Protein AF-A0A813KXV3-F1 (afdb_monomer)

Organism: Polarella glacialis (NCBI:txid89957)

Foldseek 3Di:
DVCPCVDPVRVPDQLVVLLVVLVVCVVVVVLVVSLVSNVVSCVRPVVCQLVSLVNLVSCVVVVVLVVSLVSLVSVCVVPVPPVVSVVSNVVSVVSVVVVVVVVVVVVVVVVVVVVVVVVVVVVVVVVVVVVVVVVVVVD

Mean predicted aligned error: 9.11 Å

Secondary structure (DSSP, 8-state):
-TTGGGSTTTTTSHHHHHHHHHHHHHHTT-HHHHHHHHHHHHHH-GGGGGG-HHHHHHHHHTT-HHHHHHHHHHHHTT-TT-HHHHHHHHHHHHHHHHHHHHHHHHHHHHHHHHHHHHHHHHHHHHHHHHHHHHHHHT-

pLDDT: mean 88.34, std 12.51, range [49.78, 98.81]

Sequence (139 aa):
VLDFWKQPDIVENECTRLRHEGCLLFQEHRVEEACVAFDKAAKECPRCRPFLWQHGIARYYAGDFQGAADQFAAGQAVNSDDTEEVIWEMLSRASLARATATAIAATTAIATATIASTATIAATATTATATTIAATATT

Solvent-accessible surface area (backbone atoms only — not comparable to full-atom values): 7201 Å² total; per-residue (Å²): 115,90,56,64,71,67,35,85,88,35,60,82,33,71,32,46,54,26,41,51,50,14,53,53,31,43,75,71,69,37,34,65,60,13,37,53,28,32,53,48,16,32,65,72,32,63,86,47,44,42,74,42,60,68,43,20,55,30,25,43,77,62,64,39,18,65,63,11,20,55,38,25,55,41,22,38,77,71,38,76,83,46,61,64,41,54,51,49,21,53,51,20,49,52,52,39,53,51,52,52,51,51,52,52,52,52,53,52,50,52,52,50,53,50,53,52,53,53,52,51,53,54,52,52,56,53,53,51,54,54,51,56,53,56,61,63,74,78,114

Radius of gyration: 27.41 Å; Cα contacts (8 Å, |Δi|>4): 136; chains: 1; bounding box: 82×24×65 Å

InterPro domains:
  IPR011990 Tetratricopeptide-like helical domain superfamily [G3DSA:1.25.40.10] (18-138)
  IPR011990 Tetratricopeptide-like helical domain superfamily [SSF48452] (21-111)

Nearest PDB structures (foldseek):
  4cgv-assembly4_D  TM=8.059E-01  e=1.400E-02  Homo sapiens
  7obi-assembly2_B  TM=8.470E-01  e=2.484E-02  unidentified
  8fyu-assembly2_A  TM=8.557E-01  e=3.711E-02  Homo sapiens
  3q4a-assembly1_B  TM=8.509E-01  e=4.407E-02  Mus musculus
  1a17-assembly1_A  TM=8.659E-01  e=1.159E+00  Homo sapiens

Structure (mmCIF, N/CA/C/O backbone):
data_AF-A0A813KXV3-F1
#
_entry.id   AF-A0A813KXV3-F1
#
loop_
_atom_site.group_PDB
_atom_site.id
_atom_site.type_symbol
_atom_site.label_atom_id
_atom_site.label_alt_id
_atom_site.label_comp_id
_atom_site.label_asym_id
_atom_site.label_entity_id
_atom_site.label_seq_id
_atom_site.pdbx_PDB_ins_code
_atom_site.Cartn_x
_atom_site.Cartn_y
_atom_site.Cartn_z
_atom_site.occupancy
_atom_site.B_iso_or_equiv
_atom_site.auth_seq_id
_atom_site.auth_comp_id
_atom_site.auth_asym_id
_atom_site.auth_atom_id
_atom_site.pdbx_PDB_model_num
ATOM 1 N N . VAL A 1 1 ? 20.430 0.800 -4.783 1.00 59.56 1 VAL A N 1
ATOM 2 C CA . VAL A 1 1 ? 18.979 1.129 -4.759 1.00 59.56 1 VAL A CA 1
ATOM 3 C C . VAL A 1 1 ? 18.581 1.988 -5.951 1.00 59.56 1 VAL A C 1
ATOM 5 O O . VAL A 1 1 ? 17.684 1.592 -6.682 1.00 59.56 1 VAL A O 1
ATOM 8 N N . LEU A 1 2 ? 19.310 3.078 -6.232 1.00 60.44 2 LEU A N 1
ATOM 9 C CA . LEU A 1 2 ? 19.077 3.974 -7.383 1.00 60.44 2 LEU A CA 1
ATOM 10 C C . LEU A 1 2 ? 19.170 3.325 -8.780 1.00 60.44 2 LEU A C 1
ATOM 12 O O . LEU A 1 2 ? 18.755 3.943 -9.760 1.00 60.44 2 LEU A O 1
ATOM 16 N N . ASP A 1 3 ? 19.684 2.099 -8.885 1.00 80.56 3 ASP A N 1
ATOM 17 C CA . ASP A 1 3 ? 19.977 1.477 -10.178 1.00 80.56 3 ASP A CA 1
ATOM 18 C C . ASP A 1 3 ? 18.991 0.377 -10.587 1.00 80.56 3 ASP A C 1
ATOM 20 O O . ASP A 1 3 ? 19.069 -0.092 -11.718 1.00 80.56 3 ASP A O 1
ATOM 24 N N . PHE A 1 4 ? 18.026 -0.010 -9.735 1.00 88.38 4 PHE A N 1
ATOM 25 C CA . PHE A 1 4 ? 17.031 -1.029 -10.113 1.00 88.38 4 PHE A CA 1
ATOM 26 C C . PHE A 1 4 ? 16.245 -0.616 -11.365 1.00 88.38 4 PHE A C 1
ATOM 28 O O . PHE A 1 4 ? 16.190 -1.349 -12.349 1.00 88.38 4 PHE A O 1
ATOM 35 N N . TRP A 1 5 ? 15.719 0.609 -11.360 1.00 87.62 5 TRP A N 1
ATOM 36 C CA . TRP A 1 5 ? 14.916 1.155 -12.456 1.00 87.62 5 TRP A CA 1
ATOM 37 C C . TRP A 1 5 ? 15.729 1.555 -13.693 1.00 87.62 5 TRP A C 1
ATOM 39 O O . TRP A 1 5 ? 15.139 1.961 -14.686 1.00 87.62 5 TRP A O 1
ATOM 49 N N . LYS A 1 6 ? 17.065 1.457 -13.644 1.00 87.69 6 LYS A N 1
ATOM 50 C CA . LYS A 1 6 ? 17.965 1.759 -14.770 1.00 87.69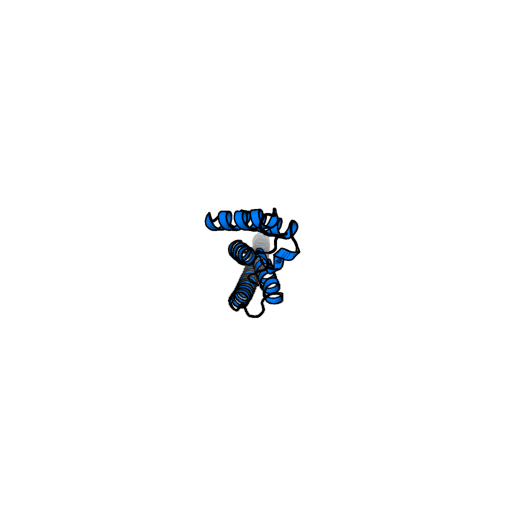 6 LYS A CA 1
ATOM 51 C C . LYS A 1 6 ? 18.422 0.507 -15.524 1.00 87.69 6 LYS A C 1
ATOM 53 O O . LYS A 1 6 ? 19.181 0.622 -16.482 1.00 87.69 6 LYS A O 1
ATOM 58 N N . GLN A 1 7 ? 18.005 -0.681 -15.086 1.00 85.88 7 GLN A N 1
ATOM 59 C CA . GLN A 1 7 ? 18.384 -1.934 -15.736 1.00 85.88 7 GLN A CA 1
ATOM 60 C C . GLN A 1 7 ? 17.745 -2.021 -17.137 1.00 85.88 7 GLN A C 1
ATOM 62 O O . GLN A 1 7 ? 16.560 -1.708 -17.269 1.00 85.88 7 GLN A O 1
ATOM 67 N N . PRO A 1 8 ? 18.479 -2.441 -18.187 1.00 84.56 8 PRO A N 1
ATOM 68 C CA . PRO A 1 8 ? 17.959 -2.468 -19.559 1.00 84.56 8 PRO A CA 1
ATOM 69 C C . PRO A 1 8 ? 16.689 -3.311 -19.745 1.00 84.56 8 PRO A C 1
ATOM 71 O O . PRO A 1 8 ? 15.853 -2.975 -20.575 1.00 84.56 8 PRO A O 1
ATOM 74 N N . ASP A 1 9 ? 16.508 -4.372 -18.952 1.00 83.19 9 ASP A N 1
ATOM 75 C CA . ASP A 1 9 ? 15.300 -5.210 -18.937 1.00 83.19 9 ASP A CA 1
ATOM 76 C C . ASP A 1 9 ? 14.099 -4.551 -18.230 1.00 83.19 9 ASP A C 1
ATOM 78 O O . ASP A 1 9 ? 12.984 -5.074 -18.290 1.00 83.19 9 ASP A O 1
ATOM 82 N N . ILE A 1 10 ? 14.309 -3.404 -17.573 1.00 84.31 10 ILE A N 1
ATOM 83 C CA . ILE A 1 10 ? 13.318 -2.687 -16.761 1.00 84.31 10 ILE A CA 1
ATOM 84 C C . ILE A 1 10 ? 12.895 -1.349 -17.383 1.00 84.31 10 ILE A C 1
ATOM 86 O O . ILE A 1 10 ? 11.705 -1.041 -17.370 1.00 84.31 10 ILE A O 1
ATOM 90 N N . VAL A 1 11 ? 13.824 -0.557 -17.931 1.00 74.25 11 VAL A N 1
ATOM 91 C CA . VAL A 1 11 ? 13.606 0.868 -18.286 1.00 74.25 11 VAL A C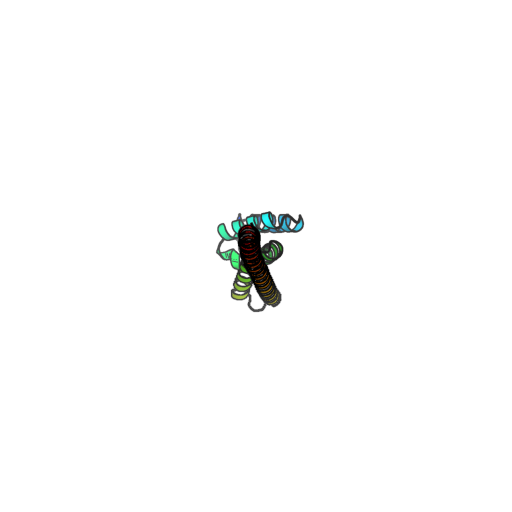A 1
ATOM 92 C C . VAL A 1 11 ? 12.427 1.107 -19.245 1.00 74.25 11 VAL A C 1
ATOM 94 O O . VAL A 1 11 ? 11.772 2.141 -19.145 1.00 74.25 11 VAL A O 1
ATOM 97 N N . GLU A 1 12 ? 12.096 0.153 -20.116 1.00 76.25 12 GLU A N 1
ATOM 98 C CA . GLU A 1 12 ? 11.040 0.306 -21.136 1.00 76.25 12 GLU A CA 1
ATOM 99 C C . GLU A 1 12 ? 9.984 -0.807 -21.090 1.00 76.25 12 GLU A C 1
ATOM 101 O O . GLU A 1 12 ? 9.211 -0.987 -22.030 1.00 76.25 12 GLU A O 1
ATOM 106 N N . ASN A 1 13 ? 9.939 -1.578 -20.000 1.00 88.75 13 ASN A N 1
ATOM 107 C CA . ASN A 1 13 ? 8.995 -2.681 -19.884 1.00 88.75 13 ASN A CA 1
ATOM 108 C C . ASN A 1 13 ? 7.638 -2.242 -19.302 1.00 88.75 13 ASN A C 1
ATOM 110 O O . ASN A 1 13 ? 7.469 -1.151 -18.746 1.00 88.75 13 ASN A O 1
ATOM 114 N N . GLU A 1 14 ? 6.662 -3.143 -19.403 1.00 93.44 14 GLU A N 1
ATOM 115 C CA . GLU A 1 14 ? 5.297 -2.923 -18.924 1.00 93.44 14 GLU A CA 1
ATOM 116 C C . GLU A 1 14 ? 5.244 -2.567 -17.428 1.00 93.44 14 GLU A C 1
ATOM 118 O O . GLU A 1 14 ? 4.467 -1.706 -17.018 1.00 93.44 14 GLU A O 1
ATOM 123 N N . CYS A 1 15 ? 6.132 -3.137 -16.608 1.00 93.56 15 CYS A N 1
ATOM 124 C CA . CYS A 1 15 ? 6.237 -2.792 -15.191 1.00 93.56 15 CYS A CA 1
ATOM 125 C C . CYS A 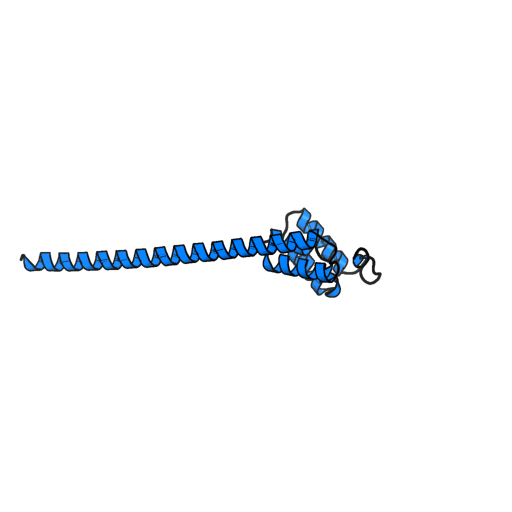1 15 ? 6.586 -1.308 -14.979 1.00 93.56 15 CYS A C 1
ATOM 127 O O . CYS A 1 15 ? 5.989 -0.655 -14.120 1.00 93.56 15 CYS A O 1
ATOM 129 N N . THR A 1 16 ? 7.529 -0.747 -15.740 1.00 94.56 16 THR A N 1
ATOM 130 C CA . THR A 1 16 ? 7.888 0.677 -15.624 1.00 94.56 16 THR A CA 1
ATOM 131 C C . THR A 1 16 ? 6.747 1.584 -16.076 1.00 94.56 16 THR A C 1
ATOM 133 O O . THR A 1 16 ? 6.465 2.584 -15.408 1.00 94.56 16 THR A O 1
ATOM 136 N N . ARG A 1 17 ? 6.039 1.211 -17.151 1.00 96.25 17 ARG A N 1
ATOM 137 C CA . ARG A 1 17 ? 4.848 1.931 -17.625 1.00 96.25 17 ARG A CA 1
ATOM 138 C C . ARG A 1 17 ? 3.742 1.944 -16.564 1.00 96.25 17 ARG A C 1
ATOM 140 O O . ARG A 1 17 ? 3.217 3.009 -16.249 1.00 96.25 17 ARG A O 1
ATOM 147 N N . LEU A 1 18 ? 3.439 0.791 -15.968 1.00 97.75 18 LEU A N 1
ATOM 148 C CA . LEU A 1 18 ? 2.429 0.639 -14.914 1.00 97.75 18 LEU A CA 1
ATOM 149 C C . LEU A 1 18 ? 2.797 1.391 -13.631 1.00 97.75 18 LEU A C 1
ATOM 151 O O . LEU A 1 18 ? 1.935 2.003 -13.005 1.00 97.75 18 LEU A O 1
ATOM 155 N N . ARG A 1 19 ? 4.080 1.406 -13.249 1.00 96.75 19 ARG A N 1
ATOM 156 C CA . ARG A 1 19 ? 4.549 2.240 -12.134 1.00 96.75 19 ARG A CA 1
ATOM 157 C C . ARG A 1 19 ? 4.292 3.721 -12.412 1.00 96.75 19 ARG A C 1
ATOM 159 O O . ARG A 1 19 ? 3.836 4.434 -11.523 1.00 96.75 19 ARG A O 1
ATOM 166 N N . HIS A 1 20 ? 4.598 4.193 -13.621 1.00 96.88 20 HIS A N 1
ATOM 167 C CA . HIS A 1 20 ? 4.359 5.586 -13.996 1.00 96.88 20 HIS A CA 1
ATOM 168 C C . HIS A 1 20 ? 2.863 5.928 -13.995 1.00 96.88 20 HIS A C 1
ATOM 170 O O . HIS A 1 20 ? 2.478 6.946 -13.426 1.00 96.88 20 HIS A O 1
ATOM 176 N N . GLU A 1 21 ? 2.027 5.045 -14.545 1.00 98.31 21 GLU A N 1
ATOM 177 C CA . GLU A 1 21 ? 0.565 5.150 -14.485 1.00 98.31 21 GLU A CA 1
ATOM 178 C C . GLU A 1 21 ? 0.070 5.261 -13.035 1.00 98.31 21 GLU A C 1
ATOM 180 O O . GLU A 1 21 ? -0.679 6.181 -12.716 1.00 98.31 21 GLU A O 1
ATOM 185 N N . GLY A 1 22 ? 0.560 4.404 -12.132 1.00 98.50 22 GLY A N 1
ATOM 186 C CA . GLY A 1 22 ? 0.235 4.479 -10.706 1.00 98.50 22 GLY A CA 1
ATOM 187 C C . GLY A 1 22 ? 0.613 5.819 -10.072 1.00 98.50 22 GLY A C 1
ATOM 188 O O . GLY A 1 22 ? -0.173 6.387 -9.316 1.00 98.50 22 GLY A O 1
ATOM 189 N N . CYS A 1 23 ? 1.778 6.379 -10.413 1.00 98.31 23 CYS A N 1
ATOM 190 C CA . CYS A 1 23 ? 2.176 7.705 -9.937 1.00 98.31 23 CYS A CA 1
ATOM 191 C C . CYS A 1 23 ? 1.248 8.821 -10.446 1.00 98.31 23 CYS A C 1
ATOM 193 O O . CYS A 1 23 ? 0.904 9.705 -9.664 1.00 98.31 23 CYS A O 1
ATOM 195 N N . LEU A 1 24 ? 0.840 8.786 -11.719 1.00 98.69 24 LEU A N 1
ATOM 196 C CA . LEU A 1 24 ? -0.082 9.775 -12.292 1.00 98.69 24 LEU A CA 1
ATOM 197 C C . LEU A 1 24 ? -1.464 9.695 -11.634 1.00 98.69 24 LEU A C 1
ATOM 199 O O . LEU A 1 24 ? -1.990 10.707 -11.181 1.00 98.69 24 LEU A O 1
ATOM 203 N N . LEU A 1 25 ? -2.011 8.485 -11.489 1.00 98.81 25 LEU A N 1
ATOM 204 C CA . LEU A 1 25 ? -3.291 8.256 -10.811 1.00 98.81 25 LEU A CA 1
ATOM 205 C C . LEU A 1 25 ? -3.267 8.767 -9.366 1.00 98.81 25 LEU A C 1
ATOM 207 O O . LEU A 1 25 ? -4.213 9.409 -8.911 1.00 98.81 25 LEU A O 1
ATOM 211 N N . PHE A 1 26 ? -2.164 8.538 -8.650 1.00 98.50 26 PHE A N 1
ATOM 212 C CA . PHE A 1 26 ? -2.008 9.032 -7.285 1.00 98.50 26 PHE A CA 1
ATOM 213 C C . PHE A 1 26 ? -1.990 10.568 -7.226 1.00 98.50 26 PHE A C 1
ATOM 215 O O . PHE A 1 26 ? -2.628 11.157 -6.355 1.00 98.50 26 PHE A O 1
ATOM 222 N N . GLN A 1 27 ? -1.309 11.225 -8.173 1.00 98.12 27 GLN A N 1
ATOM 223 C CA . GLN A 1 27 ? -1.296 12.690 -8.294 1.00 98.12 27 GLN A CA 1
ATOM 224 C C . GLN A 1 27 ? -2.681 13.271 -8.616 1.00 98.12 27 GLN A C 1
ATOM 226 O O . GLN A 1 27 ? -2.991 14.378 -8.186 1.00 98.12 27 GLN A O 1
ATOM 231 N N . GLU A 1 28 ? -3.530 12.516 -9.312 1.00 98.38 28 GLU A N 1
ATOM 232 C CA . GLU A 1 28 ? -4.930 12.861 -9.595 1.00 98.38 28 GLU A CA 1
ATOM 233 C C . GLU A 1 28 ? -5.889 12.562 -8.425 1.00 98.38 28 GLU A C 1
ATOM 235 O O . GLU A 1 28 ? -7.104 12.649 -8.590 1.00 98.38 28 GLU A O 1
ATOM 240 N N . HIS A 1 29 ? -5.375 12.202 -7.242 1.00 97.81 29 HIS A N 1
ATOM 241 C CA . HIS A 1 29 ? -6.159 11.771 -6.076 1.00 97.81 29 HIS A CA 1
ATOM 242 C C . HIS A 1 29 ? -6.983 10.486 -6.293 1.00 97.81 29 HIS A C 1
ATOM 244 O O . HIS A 1 29 ? -7.883 10.187 -5.509 1.00 97.81 29 HIS A O 1
ATOM 250 N N . ARG A 1 30 ? -6.660 9.685 -7.315 1.00 98.62 30 ARG A N 1
ATOM 251 C CA . ARG A 1 30 ? -7.308 8.399 -7.625 1.00 98.62 30 ARG A CA 1
ATOM 252 C C . ARG A 1 30 ? -6.547 7.257 -6.951 1.00 98.62 30 ARG A C 1
ATOM 254 O O . ARG A 1 30 ? -5.875 6.455 -7.600 1.00 98.62 30 ARG A O 1
ATOM 261 N N . VAL A 1 31 ? -6.594 7.230 -5.619 1.00 98.44 31 VAL A N 1
ATOM 262 C CA . VAL A 1 31 ? -5.700 6.418 -4.772 1.00 98.44 31 VAL A CA 1
ATOM 263 C C . VAL A 1 31 ? -5.892 4.911 -4.979 1.00 98.44 31 VAL A C 1
ATOM 265 O O . VAL A 1 31 ? -4.913 4.171 -5.092 1.00 98.44 31 VAL A O 1
ATOM 268 N N . GLU A 1 32 ? -7.132 4.441 -5.075 1.00 98.38 32 GLU A N 1
ATOM 269 C CA . GLU A 1 32 ? -7.444 3.023 -5.273 1.00 98.38 32 GLU A CA 1
ATOM 270 C C . GLU A 1 32 ? -6.973 2.543 -6.651 1.00 98.38 32 GLU A C 1
ATOM 272 O O . GLU A 1 32 ? -6.391 1.466 -6.782 1.00 98.38 32 GLU A O 1
ATOM 277 N N . GLU A 1 33 ? -7.160 3.368 -7.682 1.00 98.69 33 GLU A N 1
ATOM 278 C CA . GLU A 1 33 ? -6.706 3.065 -9.040 1.00 98.69 33 GLU A CA 1
ATOM 279 C C . GLU A 1 33 ? -5.177 3.060 -9.129 1.00 98.69 33 GLU A C 1
ATOM 281 O O . GLU A 1 33 ? -4.598 2.185 -9.778 1.00 98.69 33 GLU A O 1
ATOM 286 N N . ALA A 1 34 ? -4.512 3.972 -8.412 1.00 98.75 34 ALA A N 1
ATOM 287 C CA . ALA A 1 34 ? -3.062 3.963 -8.275 1.00 98.75 34 ALA A CA 1
ATOM 288 C C . ALA A 1 34 ? -2.562 2.647 -7.658 1.00 98.75 34 ALA A C 1
ATOM 290 O O . ALA A 1 34 ? -1.639 2.032 -8.194 1.00 98.75 34 ALA A O 1
ATOM 291 N N . CYS A 1 35 ? -3.203 2.170 -6.582 1.00 98.62 35 CYS A N 1
ATOM 292 C CA . CYS A 1 35 ? -2.877 0.875 -5.973 1.00 98.62 35 CYS A CA 1
ATOM 293 C C . CYS A 1 35 ? -3.014 -0.272 -6.983 1.00 98.62 35 CYS A C 1
ATOM 295 O O . CYS A 1 35 ? -2.109 -1.095 -7.105 1.00 98.62 35 CYS A O 1
ATOM 297 N N . VAL A 1 36 ? -4.091 -0.287 -7.777 1.00 98.69 36 VAL A N 1
ATOM 298 C CA . VAL A 1 36 ? -4.299 -1.302 -8.823 1.00 98.69 36 VAL A CA 1
ATOM 299 C C . VAL A 1 36 ? -3.189 -1.271 -9.879 1.00 98.69 36 VAL A C 1
ATOM 301 O O . VAL A 1 36 ? -2.723 -2.332 -10.304 1.00 98.69 36 VAL A O 1
ATOM 304 N N . ALA A 1 37 ? -2.748 -0.090 -10.317 1.00 98.62 37 ALA A N 1
ATOM 305 C CA . ALA A 1 37 ? -1.655 0.035 -11.282 1.00 98.62 37 ALA A CA 1
ATOM 306 C C . ALA A 1 37 ? -0.323 -0.485 -10.710 1.00 98.62 37 ALA A C 1
ATOM 308 O O . ALA A 1 37 ? 0.383 -1.244 -11.379 1.00 98.62 37 ALA A O 1
ATOM 309 N N . PHE A 1 38 ? -0.011 -0.167 -9.451 1.00 98.56 38 PHE A N 1
ATOM 310 C CA . PHE A 1 38 ? 1.183 -0.688 -8.780 1.00 98.56 38 PHE A CA 1
ATOM 311 C C . PHE A 1 38 ? 1.130 -2.202 -8.550 1.00 98.56 38 PHE A C 1
ATOM 313 O O . PHE A 1 38 ? 2.130 -2.887 -8.761 1.00 98.56 38 PHE A O 1
ATOM 320 N N . ASP A 1 39 ? -0.030 -2.749 -8.189 1.00 98.44 39 ASP A N 1
ATOM 321 C CA . ASP A 1 39 ? -0.218 -4.195 -8.062 1.00 98.44 39 ASP A CA 1
ATOM 322 C C . ASP A 1 39 ? -0.001 -4.914 -9.395 1.00 98.44 39 ASP A C 1
ATOM 324 O O . ASP A 1 39 ? 0.591 -5.994 -9.428 1.00 98.44 39 ASP A O 1
ATOM 328 N N . LYS A 1 40 ? -0.451 -4.323 -10.509 1.00 98.31 40 LYS A N 1
ATOM 329 C CA . LYS A 1 40 ? -0.138 -4.838 -11.848 1.00 98.31 40 LYS A CA 1
ATOM 330 C C . LYS A 1 40 ? 1.367 -4.772 -12.111 1.00 98.31 40 LYS A C 1
ATOM 332 O O . LYS A 1 40 ? 1.931 -5.779 -12.519 1.00 98.31 40 LYS A O 1
ATOM 337 N N . ALA A 1 41 ? 2.039 -3.659 -11.800 1.00 97.44 41 ALA A N 1
ATOM 338 C CA . ALA A 1 41 ? 3.492 -3.545 -11.968 1.00 97.44 41 ALA A CA 1
ATOM 339 C C . ALA A 1 41 ? 4.251 -4.643 -11.196 1.00 97.44 41 ALA A C 1
ATOM 341 O O . ALA A 1 41 ? 5.142 -5.292 -11.744 1.00 97.44 41 ALA A O 1
ATOM 342 N N . ALA A 1 42 ? 3.849 -4.907 -9.948 1.00 96.38 42 ALA A N 1
ATOM 343 C CA . ALA A 1 42 ? 4.425 -5.959 -9.113 1.00 96.38 42 ALA A CA 1
ATOM 344 C C . ALA A 1 42 ? 4.120 -7.381 -9.619 1.00 96.38 42 ALA A C 1
ATOM 346 O O . ALA A 1 42 ? 4.889 -8.301 -9.346 1.00 96.38 42 ALA A O 1
ATOM 347 N N . LYS A 1 43 ? 3.016 -7.586 -10.348 1.00 96.75 43 LYS A N 1
ATOM 348 C CA . LYS A 1 43 ? 2.709 -8.865 -11.011 1.00 96.75 43 LYS A CA 1
ATOM 349 C C . LYS A 1 43 ? 3.552 -9.067 -12.266 1.00 96.75 43 LYS A C 1
ATOM 351 O O . LYS A 1 43 ? 4.091 -10.153 -12.444 1.00 96.75 43 LYS A O 1
ATOM 356 N N . GLU A 1 44 ? 3.691 -8.028 -13.088 1.00 95.62 44 GLU A N 1
ATOM 357 C CA . GLU A 1 44 ? 4.501 -8.064 -14.313 1.00 95.62 44 GLU A CA 1
ATOM 358 C C . GLU A 1 44 ? 5.991 -8.260 -14.007 1.00 95.62 44 GLU A C 1
ATOM 360 O O . GLU A 1 44 ? 6.686 -9.015 -14.684 1.00 95.62 44 GLU A O 1
ATOM 365 N N . CYS A 1 45 ? 6.496 -7.618 -12.950 1.00 94.44 45 CYS A N 1
ATOM 366 C CA . CYS A 1 45 ? 7.867 -7.798 -12.492 1.00 94.44 45 CYS A CA 1
ATOM 367 C C . CYS A 1 45 ? 7.910 -8.009 -10.972 1.00 94.44 45 CYS A C 1
ATOM 369 O O . CYS A 1 45 ? 8.131 -7.060 -10.225 1.00 94.44 45 CYS A O 1
ATOM 371 N N . PRO A 1 46 ? 7.806 -9.251 -10.468 1.00 94.62 46 PRO A N 1
ATOM 372 C CA . PRO A 1 46 ? 7.852 -9.515 -9.024 1.00 94.62 46 PRO A CA 1
ATOM 373 C C . PRO A 1 46 ? 9.118 -8.994 -8.329 1.00 94.62 46 PRO A C 1
ATOM 375 O O . PRO A 1 46 ? 9.080 -8.601 -7.164 1.00 94.62 46 PRO A O 1
ATOM 378 N N . ARG A 1 47 ? 10.238 -8.924 -9.065 1.00 93.06 47 ARG A N 1
ATOM 379 C CA . ARG A 1 47 ? 11.519 -8.363 -8.603 1.00 93.06 47 ARG A CA 1
ATOM 380 C C . ARG A 1 47 ? 11.440 -6.865 -8.286 1.00 93.06 47 ARG A C 1
ATOM 382 O O . ARG A 1 47 ? 12.272 -6.383 -7.527 1.00 93.06 47 ARG A O 1
ATOM 389 N N . CYS A 1 48 ? 10.476 -6.136 -8.853 1.00 94.00 48 CYS A N 1
ATOM 390 C CA . CYS A 1 48 ? 10.316 -4.702 -8.625 1.00 94.00 48 CYS A CA 1
ATOM 391 C C . CYS A 1 48 ? 9.635 -4.380 -7.297 1.00 94.00 48 CYS A C 1
ATOM 393 O O . CYS A 1 48 ? 9.754 -3.253 -6.827 1.00 94.00 48 CYS A O 1
ATOM 395 N N . ARG A 1 49 ? 8.951 -5.354 -6.677 1.00 94.94 49 ARG A N 1
ATOM 396 C CA . ARG A 1 49 ? 8.119 -5.121 -5.495 1.00 94.94 49 ARG A CA 1
ATOM 397 C C . ARG A 1 49 ? 8.864 -4.391 -4.371 1.00 94.94 49 ARG A C 1
ATOM 399 O O . ARG A 1 49 ? 8.319 -3.389 -3.927 1.00 94.94 49 ARG A O 1
ATOM 406 N N . PRO A 1 50 ? 10.086 -4.775 -3.952 1.00 95.75 50 PRO A N 1
ATOM 407 C CA . PRO A 1 50 ? 10.831 -4.027 -2.931 1.00 95.75 50 PRO A CA 1
ATOM 408 C C . PRO A 1 50 ? 11.134 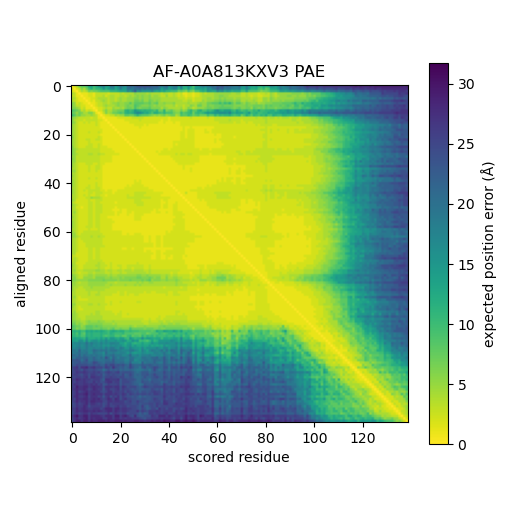-2.568 -3.307 1.00 95.75 50 PRO A C 1
ATOM 410 O O . PRO A 1 50 ? 11.359 -1.746 -2.437 1.00 95.75 50 PRO A O 1
ATOM 413 N N . PHE A 1 51 ? 11.126 -2.224 -4.595 1.00 95.31 51 PHE A N 1
ATOM 414 C CA . PHE A 1 51 ? 11.491 -0.901 -5.109 1.00 95.31 51 PHE A CA 1
ATOM 415 C C . PHE A 1 51 ? 10.279 0.003 -5.398 1.00 95.31 51 PHE A C 1
ATOM 417 O O . PHE A 1 51 ? 10.449 1.096 -5.945 1.00 95.31 51 PHE A O 1
ATOM 424 N N . LEU A 1 52 ? 9.061 -0.448 -5.073 1.00 96.06 52 LEU A N 1
ATOM 425 C CA . LEU A 1 52 ? 7.804 0.280 -5.272 1.00 96.06 52 LEU A CA 1
ATOM 426 C C . LEU A 1 52 ? 7.376 1.036 -4.001 1.00 96.06 52 LEU A C 1
ATOM 428 O O . LEU A 1 52 ? 6.265 0.862 -3.511 1.00 96.06 52 LEU A O 1
ATOM 432 N N . TRP A 1 53 ? 8.219 1.913 -3.460 1.00 96.38 53 TRP A N 1
ATOM 433 C CA . TRP A 1 53 ? 7.860 2.701 -2.269 1.00 96.38 53 TRP A CA 1
ATOM 434 C C . TRP A 1 53 ? 6.609 3.580 -2.483 1.00 96.38 53 TRP A C 1
ATOM 436 O O . TRP A 1 53 ? 5.816 3.762 -1.559 1.00 96.38 53 TRP A O 1
ATOM 446 N N . GLN A 1 54 ? 6.345 4.044 -3.716 1.00 97.69 54 GLN A N 1
ATOM 447 C CA . GLN A 1 54 ? 5.127 4.811 -4.035 1.00 97.69 54 GLN A CA 1
ATOM 448 C C . GLN A 1 54 ? 3.848 3.994 -3.809 1.00 97.69 54 GLN A C 1
ATOM 450 O O . GLN A 1 54 ? 2.812 4.543 -3.439 1.00 97.69 54 GLN A O 1
ATOM 455 N N . HIS A 1 55 ? 3.927 2.676 -3.993 1.00 98.38 55 HIS A N 1
ATOM 456 C CA . HIS A 1 55 ? 2.827 1.763 -3.718 1.00 98.38 55 HIS A CA 1
ATOM 457 C C . HIS A 1 55 ? 2.507 1.698 -2.226 1.00 98.38 55 HIS A C 1
ATOM 459 O O . HIS A 1 55 ? 1.337 1.675 -1.856 1.00 98.38 55 HIS A O 1
ATOM 465 N N . GLY A 1 56 ? 3.535 1.715 -1.372 1.00 98.31 56 GLY A N 1
ATOM 466 C CA . GLY A 1 56 ? 3.366 1.732 0.081 1.00 98.31 56 GLY A CA 1
ATOM 467 C C . GLY A 1 56 ? 2.633 2.992 0.534 1.00 98.31 56 GLY A C 1
ATOM 468 O O . GLY A 1 56 ? 1.681 2.910 1.309 1.00 98.31 56 GLY A O 1
ATOM 469 N N . ILE A 1 57 ? 3.000 4.146 -0.033 1.00 98.44 57 ILE A N 1
ATOM 470 C CA . ILE A 1 57 ? 2.310 5.418 0.218 1.00 98.44 57 ILE A CA 1
ATOM 471 C C . ILE A 1 57 ? 0.857 5.351 -0.264 1.00 98.44 57 ILE A C 1
ATOM 473 O O . ILE A 1 57 ? -0.053 5.703 0.485 1.00 98.44 57 ILE A O 1
ATOM 477 N N . ALA A 1 58 ? 0.615 4.866 -1.486 1.00 98.69 58 ALA A N 1
ATOM 478 C CA . ALA A 1 58 ? -0.738 4.742 -2.023 1.00 98.69 58 ALA A CA 1
ATOM 479 C C . ALA A 1 58 ? -1.628 3.851 -1.139 1.00 98.69 58 ALA A C 1
ATOM 481 O O . ALA A 1 58 ? -2.728 4.261 -0.769 1.00 98.69 58 ALA A O 1
ATOM 482 N N . ARG A 1 59 ? -1.123 2.688 -0.707 1.00 98.69 59 ARG A N 1
ATOM 483 C CA . ARG A 1 59 ? -1.824 1.783 0.219 1.00 98.69 59 ARG A CA 1
ATOM 484 C C . ARG A 1 59 ? -2.129 2.436 1.560 1.00 98.69 59 ARG A C 1
ATOM 486 O O . ARG A 1 59 ? -3.230 2.268 2.077 1.00 98.69 59 ARG A O 1
ATOM 493 N N . TYR A 1 60 ? -1.190 3.214 2.100 1.00 98.69 60 TYR A N 1
ATOM 494 C CA . TYR A 1 60 ? -1.404 3.947 3.346 1.00 98.69 60 TYR A CA 1
ATOM 495 C C . TYR A 1 60 ? -2.593 4.910 3.227 1.00 98.69 60 TYR A C 1
ATOM 497 O O . TYR A 1 60 ? -3.469 4.920 4.092 1.00 98.69 60 TYR A O 1
ATOM 505 N N . TYR A 1 61 ? -2.664 5.681 2.138 1.00 98.44 61 TYR A N 1
ATOM 506 C CA . TYR A 1 61 ? -3.782 6.597 1.895 1.00 98.44 61 TYR A CA 1
ATOM 507 C C . TYR A 1 61 ? -5.095 5.883 1.547 1.00 98.44 61 TYR A C 1
ATOM 509 O O . TYR A 1 61 ? -6.156 6.409 1.872 1.00 98.44 61 TYR A O 1
ATOM 517 N N . ALA A 1 62 ? -5.040 4.677 0.975 1.00 98.12 62 ALA A N 1
ATOM 518 C CA . ALA A 1 62 ? -6.209 3.814 0.778 1.00 98.12 62 ALA A CA 1
ATOM 519 C C . ALA A 1 62 ? -6.714 3.161 2.085 1.00 98.12 62 ALA A C 1
ATOM 521 O O . ALA A 1 62 ? -7.735 2.476 2.083 1.00 98.12 62 ALA A O 1
ATOM 522 N N . GLY A 1 63 ? -5.996 3.325 3.203 1.00 97.69 63 GLY A N 1
ATOM 523 C CA . GLY A 1 63 ? -6.312 2.679 4.479 1.00 97.69 63 GLY A CA 1
ATOM 524 C C . GLY A 1 63 ? -5.864 1.215 4.584 1.00 97.69 63 GLY A C 1
ATOM 525 O O . GLY A 1 63 ? -6.111 0.582 5.612 1.00 97.69 63 GLY A O 1
ATOM 526 N N . ASP A 1 64 ? -5.163 0.677 3.579 1.00 98.31 64 ASP A N 1
ATOM 527 C CA . ASP A 1 64 ? -4.492 -0.630 3.643 1.00 98.31 64 ASP A CA 1
ATOM 528 C C . ASP A 1 64 ? -3.180 -0.508 4.434 1.00 98.31 64 ASP A C 1
ATOM 530 O O . ASP A 1 64 ? -2.070 -0.601 3.907 1.00 98.31 64 ASP A O 1
ATOM 534 N N . PHE A 1 65 ? -3.307 -0.255 5.737 1.00 98.62 65 PHE A N 1
ATOM 535 C CA . PHE A 1 65 ? -2.160 -0.032 6.618 1.00 98.62 65 PHE A CA 1
ATOM 536 C C . PHE A 1 65 ? -1.269 -1.269 6.767 1.00 98.62 65 PHE A C 1
ATOM 538 O O . PHE A 1 65 ? -0.059 -1.135 6.938 1.00 98.62 65 PHE A O 1
ATOM 545 N N . GLN A 1 66 ? -1.847 -2.470 6.693 1.00 98.56 66 GLN A N 1
ATOM 546 C CA . GLN A 1 66 ? -1.076 -3.710 6.744 1.00 98.56 66 GLN A CA 1
ATOM 547 C C . GLN A 1 66 ? -0.242 -3.869 5.470 1.00 98.56 66 GLN A C 1
ATOM 549 O O . GLN A 1 66 ? 0.972 -4.038 5.558 1.00 98.56 66 GLN A O 1
ATOM 554 N N . GLY A 1 67 ? -0.860 -3.739 4.291 1.00 98.31 67 GLY A N 1
ATOM 555 C CA . GLY A 1 67 ? -0.136 -3.841 3.028 1.00 98.31 67 GLY A CA 1
ATOM 556 C C . GLY A 1 67 ? 0.893 -2.728 2.834 1.00 98.31 67 GLY A C 1
ATOM 557 O O . GLY A 1 67 ? 1.956 -2.984 2.271 1.00 98.31 67 GLY A O 1
ATOM 558 N N . ALA A 1 68 ? 0.629 -1.518 3.339 1.00 98.69 68 ALA A N 1
ATOM 559 C CA . ALA A 1 68 ? 1.617 -0.444 3.384 1.00 98.69 68 ALA A CA 1
ATOM 560 C C . ALA A 1 68 ? 2.835 -0.831 4.240 1.00 98.69 68 ALA A C 1
ATOM 562 O O . ALA A 1 68 ? 3.962 -0.766 3.754 1.00 98.69 68 ALA A O 1
ATOM 563 N N . ALA A 1 69 ? 2.624 -1.304 5.477 1.00 98.50 69 ALA A N 1
ATOM 564 C CA . ALA A 1 69 ? 3.713 -1.745 6.352 1.00 98.50 69 ALA A CA 1
ATOM 565 C C . ALA A 1 69 ? 4.552 -2.863 5.710 1.00 98.50 69 ALA A C 1
ATOM 567 O O . ALA A 1 69 ? 5.779 -2.793 5.714 1.00 98.50 69 ALA A O 1
ATOM 568 N N . ASP A 1 70 ? 3.900 -3.854 5.098 1.00 98.25 70 ASP A N 1
ATOM 569 C CA . ASP A 1 70 ? 4.585 -4.963 4.426 1.00 98.25 70 ASP A CA 1
ATOM 570 C C . ASP A 1 70 ? 5.395 -4.495 3.205 1.00 98.25 70 ASP A C 1
ATOM 572 O O . ASP A 1 70 ? 6.466 -5.032 2.916 1.00 98.25 70 ASP A O 1
ATOM 576 N N . GLN A 1 71 ? 4.909 -3.480 2.485 1.00 98.19 71 GLN A N 1
ATOM 577 C CA . GLN A 1 71 ? 5.602 -2.884 1.343 1.00 98.19 71 GLN A CA 1
ATOM 578 C C . GLN A 1 71 ? 6.888 -2.155 1.766 1.00 98.19 71 GLN A C 1
ATOM 580 O O . GLN A 1 71 ? 7.913 -2.328 1.107 1.00 98.19 71 GLN A O 1
ATOM 585 N N . PHE A 1 72 ? 6.859 -1.393 2.863 1.00 98.19 72 PHE A N 1
ATOM 586 C CA . PHE A 1 72 ? 8.044 -0.703 3.392 1.00 98.19 72 PHE A CA 1
ATOM 587 C C . PHE A 1 72 ? 9.023 -1.650 4.097 1.00 98.19 72 PHE A C 1
ATOM 589 O O . PHE A 1 72 ? 10.233 -1.470 3.999 1.00 98.19 72 PHE A O 1
ATOM 596 N N . ALA A 1 73 ? 8.537 -2.709 4.749 1.00 97.06 73 ALA A N 1
ATOM 597 C CA . ALA A 1 73 ? 9.407 -3.762 5.276 1.00 97.06 73 ALA A CA 1
ATOM 598 C C . ALA A 1 73 ? 10.163 -4.489 4.145 1.00 97.06 73 ALA A C 1
ATOM 600 O O . ALA A 1 73 ? 11.332 -4.850 4.291 1.00 97.06 73 ALA A O 1
ATOM 601 N N . ALA A 1 74 ? 9.513 -4.686 2.991 1.00 96.25 74 ALA A N 1
ATOM 602 C CA . ALA A 1 74 ? 10.152 -5.282 1.822 1.00 96.25 74 ALA A CA 1
ATOM 603 C C . ALA A 1 74 ? 11.233 -4.377 1.208 1.00 96.25 74 ALA A C 1
ATOM 605 O O . ALA A 1 74 ? 12.263 -4.893 0.775 1.00 96.25 74 ALA A O 1
ATOM 606 N N . GLY A 1 75 ? 11.021 -3.059 1.164 1.00 95.00 75 GLY A N 1
ATOM 607 C CA . GLY A 1 75 ? 12.015 -2.123 0.633 1.00 95.00 75 GLY A CA 1
ATOM 608 C C . GLY A 1 75 ? 13.241 -1.971 1.544 1.00 95.00 75 GLY A C 1
ATOM 609 O O . GLY A 1 75 ? 14.373 -2.032 1.059 1.00 95.00 75 GLY A O 1
ATOM 610 N N . GLN A 1 76 ? 13.059 -1.997 2.867 1.00 95.06 76 GLN A N 1
ATOM 611 C CA . GLN A 1 76 ? 14.170 -2.040 3.829 1.00 95.06 76 GLN A CA 1
ATOM 612 C C . GLN A 1 76 ? 15.087 -3.257 3.640 1.00 95.06 76 GLN A C 1
ATOM 614 O O . GLN A 1 76 ? 16.293 -3.166 3.863 1.00 95.06 76 GLN A O 1
ATOM 619 N N . ALA A 1 77 ? 14.553 -4.394 3.178 1.00 92.81 77 ALA A N 1
ATOM 620 C CA . ALA A 1 77 ? 15.361 -5.580 2.888 1.00 92.81 77 ALA A CA 1
ATOM 621 C C . ALA A 1 77 ? 16.339 -5.377 1.712 1.00 92.81 77 ALA A C 1
ATOM 623 O O . ALA A 1 77 ? 17.320 -6.114 1.600 1.00 92.81 77 ALA A O 1
ATOM 624 N N . VAL A 1 78 ? 16.089 -4.394 0.836 1.00 93.38 78 VAL A N 1
ATOM 625 C CA . VAL A 1 78 ? 16.983 -4.017 -0.275 1.00 93.38 78 VAL A CA 1
ATOM 626 C C . VAL A 1 78 ? 17.689 -2.673 -0.056 1.00 93.38 78 VAL A C 1
ATOM 628 O O . VAL A 1 78 ? 18.659 -2.384 -0.762 1.00 93.38 78 VAL A O 1
ATOM 631 N N . ASN A 1 79 ? 17.225 -1.866 0.903 1.00 90.19 79 ASN A N 1
ATOM 632 C CA . ASN A 1 79 ? 17.818 -0.597 1.317 1.00 90.19 79 ASN A CA 1
ATOM 633 C C . ASN A 1 79 ? 17.628 -0.329 2.820 1.00 90.19 79 ASN A C 1
ATOM 635 O O . ASN A 1 79 ? 16.736 0.417 3.215 1.00 90.19 79 ASN A O 1
ATOM 639 N N . SER A 1 80 ? 18.486 -0.885 3.673 1.00 88.88 80 SER A N 1
ATOM 640 C CA . SER A 1 80 ? 18.383 -0.664 5.124 1.00 88.88 80 SER A CA 1
ATOM 641 C C . SER A 1 80 ? 18.713 0.766 5.566 1.00 88.88 80 SER A C 1
ATOM 643 O O . SER A 1 80 ? 18.401 1.137 6.694 1.00 88.88 80 SER A O 1
ATOM 645 N N . ASP A 1 81 ? 19.355 1.555 4.702 1.00 92.25 81 ASP A N 1
ATOM 646 C CA . ASP A 1 81 ? 19.788 2.921 5.015 1.00 92.25 81 ASP A CA 1
ATOM 647 C C . ASP A 1 81 ? 18.678 3.959 4.762 1.00 92.25 81 ASP A C 1
ATOM 649 O O . ASP A 1 81 ? 18.839 5.135 5.099 1.00 92.25 81 ASP A O 1
ATOM 653 N N . ASP A 1 82 ? 17.546 3.543 4.180 1.00 91.06 82 ASP A N 1
ATOM 654 C CA . ASP A 1 82 ? 16.393 4.409 3.937 1.00 91.06 82 ASP A CA 1
ATOM 655 C C . ASP A 1 82 ? 15.566 4.609 5.206 1.00 91.06 82 ASP A C 1
ATOM 657 O O . ASP A 1 82 ? 14.661 3.839 5.541 1.00 91.06 82 ASP A O 1
ATOM 661 N N . THR A 1 83 ? 15.878 5.672 5.938 1.00 94.31 83 THR A N 1
ATOM 662 C CA . THR A 1 83 ? 15.136 6.010 7.152 1.00 94.31 83 THR A CA 1
ATOM 663 C C . THR A 1 83 ? 13.689 6.400 6.862 1.00 94.31 83 THR A C 1
ATOM 665 O O . THR A 1 83 ? 12.845 6.232 7.745 1.00 94.31 83 THR A O 1
ATOM 668 N N . GLU A 1 84 ? 13.363 6.877 5.655 1.00 95.19 84 GLU A N 1
ATOM 669 C CA . GLU A 1 84 ? 11.986 7.224 5.303 1.00 95.19 84 GLU A CA 1
ATOM 670 C C . GLU A 1 84 ? 11.116 5.971 5.232 1.00 95.19 84 GLU A C 1
ATOM 672 O O . GLU A 1 84 ? 10.010 5.971 5.773 1.00 95.19 84 GLU A O 1
ATOM 677 N N . GLU A 1 85 ? 11.618 4.875 4.657 1.00 94.56 85 GLU A N 1
ATOM 678 C CA . GLU A 1 85 ? 10.872 3.613 4.627 1.00 94.56 85 GLU A CA 1
ATOM 679 C C . GLU A 1 85 ? 10.615 3.053 6.032 1.00 94.56 85 GLU A C 1
ATOM 681 O O . GLU A 1 85 ? 9.504 2.602 6.320 1.00 94.56 85 GLU A O 1
ATOM 686 N N . VAL A 1 86 ? 11.592 3.160 6.939 1.00 96.44 86 VAL A N 1
ATOM 687 C CA . VAL A 1 86 ? 11.420 2.783 8.352 1.00 96.44 86 VAL A CA 1
ATOM 688 C C . VAL A 1 86 ? 10.307 3.614 9.003 1.00 96.44 86 VAL A C 1
ATOM 690 O O . VAL A 1 86 ? 9.429 3.077 9.683 1.00 96.44 86 VAL A O 1
ATOM 693 N N . ILE A 1 87 ? 10.311 4.933 8.783 1.00 97.94 87 ILE A N 1
ATOM 694 C CA . ILE A 1 87 ? 9.294 5.847 9.322 1.00 97.94 87 ILE A CA 1
ATOM 695 C C . ILE A 1 87 ? 7.909 5.497 8.771 1.00 97.94 87 ILE A C 1
ATOM 697 O O . ILE A 1 87 ? 6.937 5.446 9.530 1.00 97.94 87 ILE A O 1
ATOM 701 N N . TRP A 1 88 ? 7.803 5.222 7.473 1.00 98.31 88 TRP A N 1
ATOM 702 C CA . TRP A 1 88 ? 6.545 4.842 6.842 1.00 98.31 88 TRP A CA 1
ATOM 703 C C . TRP A 1 88 ? 6.017 3.486 7.325 1.00 98.31 88 TRP A C 1
ATOM 705 O O . TRP A 1 88 ? 4.806 3.349 7.536 1.00 98.31 88 TRP A O 1
ATOM 715 N N . GLU A 1 89 ? 6.886 2.499 7.563 1.00 98.31 89 GLU A N 1
ATOM 716 C CA . GLU A 1 89 ? 6.489 1.236 8.189 1.00 98.31 89 GLU A CA 1
ATOM 717 C C . GLU A 1 89 ? 5.931 1.481 9.598 1.00 98.31 89 GLU A C 1
ATOM 719 O O . GLU A 1 89 ? 4.827 1.026 9.918 1.00 98.31 89 GLU A O 1
ATOM 724 N N . MET A 1 90 ? 6.655 2.235 10.434 1.00 98.19 90 MET A N 1
ATOM 725 C CA . MET A 1 90 ? 6.220 2.564 11.796 1.00 98.19 90 MET A CA 1
ATOM 726 C C . MET A 1 90 ? 4.870 3.286 11.798 1.00 98.19 90 MET A C 1
ATOM 728 O O . MET A 1 90 ? 3.969 2.916 12.557 1.00 98.19 90 MET A O 1
ATOM 732 N N . LEU A 1 91 ? 4.701 4.279 10.922 1.00 98.44 91 LEU A N 1
ATOM 733 C CA . LEU A 1 91 ? 3.455 5.026 10.770 1.00 98.44 91 LEU A CA 1
ATOM 734 C C . LEU A 1 91 ? 2.296 4.109 10.355 1.00 98.44 91 LEU A C 1
ATOM 736 O O . LEU A 1 91 ? 1.206 4.186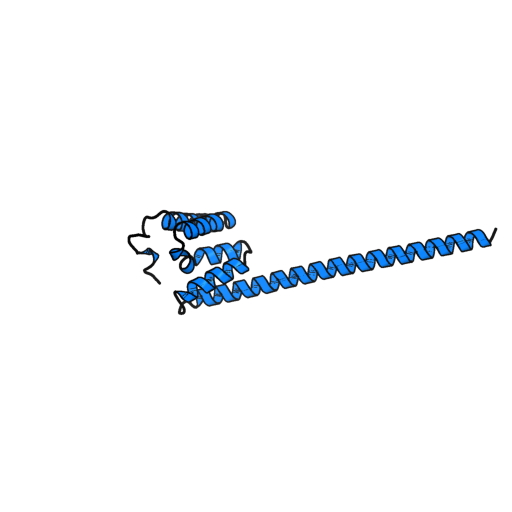 10.926 1.00 98.44 91 LEU A O 1
ATOM 740 N N . SER A 1 92 ? 2.534 3.211 9.400 1.00 98.62 92 SER A N 1
ATOM 741 C CA . SER A 1 92 ? 1.539 2.248 8.924 1.00 98.62 92 SER A CA 1
ATOM 742 C C . SER A 1 92 ? 1.109 1.294 10.042 1.00 98.62 92 SER A C 1
ATOM 744 O O . SER A 1 92 ? -0.086 1.135 10.299 1.00 98.62 92 SER A O 1
ATOM 746 N N . ARG A 1 93 ? 2.062 0.738 10.799 1.00 98.56 93 ARG A N 1
ATOM 747 C CA . ARG A 1 93 ? 1.775 -0.138 11.949 1.00 98.56 93 ARG A CA 1
ATOM 748 C C . ARG A 1 93 ? 1.009 0.582 13.058 1.00 98.56 93 ARG A C 1
ATOM 750 O O . ARG A 1 93 ? 0.065 0.018 13.612 1.00 98.56 93 ARG A O 1
ATOM 757 N N . ALA A 1 94 ? 1.366 1.829 13.363 1.00 98.31 94 ALA A N 1
ATOM 758 C CA . ALA A 1 94 ? 0.651 2.637 14.349 1.00 98.31 94 ALA A CA 1
ATOM 759 C C . ALA A 1 94 ? -0.795 2.928 13.907 1.00 98.31 94 ALA A C 1
ATOM 761 O O . ALA A 1 94 ? -1.731 2.797 14.700 1.00 98.31 94 ALA A O 1
ATOM 762 N N . SER A 1 95 ? -0.999 3.268 12.631 1.00 98.12 95 SER A N 1
ATOM 763 C CA . SER A 1 95 ? -2.333 3.477 12.060 1.00 98.12 95 SER A CA 1
ATOM 764 C C . SER A 1 95 ? -3.175 2.201 12.068 1.00 98.12 95 SER A C 1
ATOM 766 O O . SER A 1 95 ? -4.347 2.264 12.446 1.00 98.12 95 SER A O 1
ATOM 768 N N . LEU A 1 96 ? -2.581 1.043 11.762 1.00 97.69 96 LEU A N 1
ATOM 769 C CA . LEU A 1 96 ? -3.243 -0.255 11.883 1.00 97.69 96 LEU A CA 1
ATOM 770 C C . LEU A 1 96 ? -3.673 -0.537 13.328 1.00 97.69 96 LEU A C 1
ATOM 772 O O . LEU A 1 96 ? -4.832 -0.869 13.563 1.00 97.69 96 LEU A O 1
ATOM 776 N N . ALA A 1 97 ? -2.776 -0.358 14.302 1.00 96.69 97 ALA A N 1
ATOM 777 C CA . ALA A 1 97 ? -3.081 -0.562 15.719 1.00 96.69 97 ALA A CA 1
ATOM 778 C C . ALA A 1 97 ? -4.214 0.358 16.210 1.00 96.69 97 ALA A C 1
ATOM 780 O O . ALA A 1 97 ? -5.098 -0.058 16.960 1.00 96.69 97 ALA A O 1
ATOM 781 N N . ARG A 1 98 ? -4.236 1.612 15.749 1.00 95.75 98 ARG A N 1
ATOM 782 C CA . ARG A 1 98 ? -5.322 2.554 16.046 1.00 95.75 98 ARG A CA 1
ATOM 783 C C . ARG A 1 98 ? -6.652 2.114 15.428 1.00 95.75 98 ARG A C 1
ATOM 785 O O . ARG A 1 98 ? -7.688 2.184 16.093 1.00 95.75 98 ARG A O 1
ATOM 792 N N . ALA A 1 99 ? -6.637 1.671 14.171 1.00 93.19 99 ALA A N 1
ATOM 793 C CA . ALA A 1 99 ? -7.832 1.206 13.472 1.00 93.19 99 ALA A CA 1
ATOM 794 C C . ALA A 1 99 ? -8.425 -0.046 14.142 1.00 93.19 99 ALA A C 1
ATOM 796 O O . ALA A 1 99 ? -9.630 -0.098 14.394 1.00 93.19 99 ALA A O 1
ATOM 797 N N . THR A 1 100 ? -7.584 -1.015 14.517 1.00 92.75 100 THR A N 1
ATOM 798 C CA . THR A 1 100 ? -8.024 -2.234 15.211 1.00 92.75 100 THR A CA 1
ATOM 799 C C . THR A 1 100 ? -8.567 -1.936 16.607 1.00 92.75 100 THR A C 1
ATOM 801 O O . THR A 1 100 ? -9.636 -2.436 16.958 1.00 92.75 100 THR A O 1
ATOM 804 N N . ALA A 1 101 ? -7.916 -1.061 17.381 1.00 90.31 101 ALA A N 1
ATOM 805 C CA . ALA A 1 101 ? -8.420 -0.630 18.686 1.00 90.31 101 ALA A CA 1
ATOM 806 C C 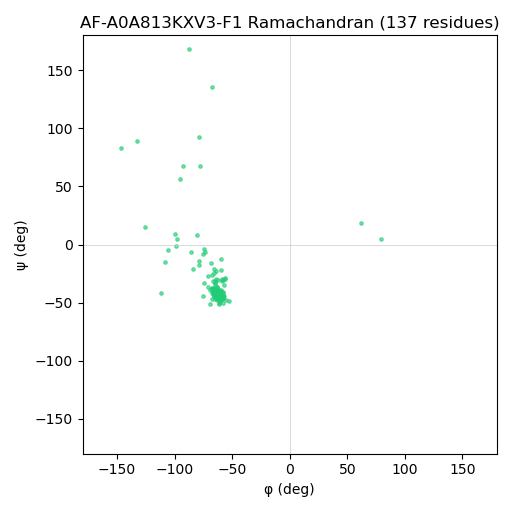. ALA A 1 101 ? -9.798 0.051 18.581 1.00 90.31 101 ALA A C 1
ATOM 808 O O . ALA A 1 101 ? -10.690 -0.219 19.386 1.00 90.31 101 ALA A O 1
ATOM 809 N N . THR A 1 102 ? -10.001 0.881 17.553 1.00 87.56 102 THR A N 1
ATOM 810 C CA . THR A 1 102 ? -11.288 1.549 17.295 1.00 87.56 102 THR A CA 1
ATOM 811 C C . THR A 1 102 ? -12.384 0.535 16.957 1.00 87.56 102 THR A C 1
ATOM 813 O O . THR A 1 102 ? -13.491 0.625 17.490 1.00 87.56 102 THR A O 1
ATOM 8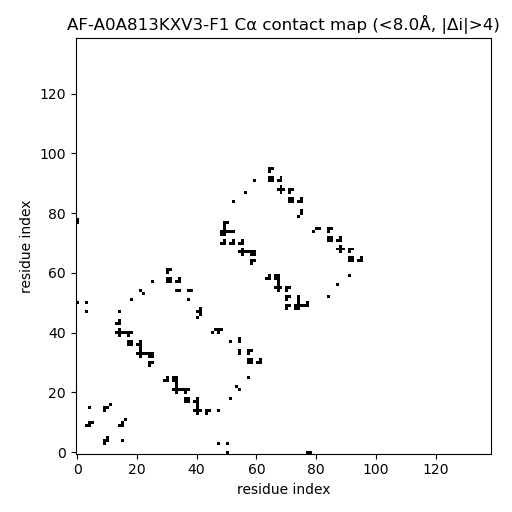16 N N . ALA A 1 103 ? -12.079 -0.472 16.134 1.00 83.69 103 ALA A N 1
ATOM 817 C CA . ALA A 1 103 ? -13.022 -1.537 15.793 1.00 83.69 103 ALA A CA 1
ATOM 818 C C . ALA A 1 103 ? -13.419 -2.386 17.016 1.00 83.69 103 ALA A C 1
ATOM 820 O O . ALA A 1 103 ? -14.598 -2.705 17.198 1.00 83.69 103 ALA A O 1
ATOM 821 N N . ILE A 1 104 ? -12.462 -2.708 17.894 1.00 85.81 104 ILE A N 1
ATOM 822 C CA . ILE A 1 104 ? -12.723 -3.435 19.148 1.00 85.81 104 ILE A CA 1
ATOM 823 C C . ILE A 1 104 ? -13.612 -2.606 20.081 1.00 85.81 104 ILE A C 1
ATOM 825 O O . ILE A 1 104 ? -14.592 -3.128 20.621 1.00 85.81 104 ILE A O 1
ATOM 829 N N . ALA A 1 105 ? -13.317 -1.315 20.247 1.00 84.56 105 ALA A N 1
ATOM 830 C CA . ALA A 1 105 ? -14.119 -0.417 21.074 1.00 84.56 105 ALA A CA 1
ATOM 831 C C . ALA A 1 105 ? -15.561 -0.295 20.549 1.00 84.56 105 ALA A C 1
ATOM 833 O O . ALA A 1 105 ? -16.508 -0.424 21.326 1.00 84.56 105 ALA A O 1
ATOM 834 N N . ALA A 1 106 ? -15.738 -0.136 19.233 1.00 81.50 106 ALA A N 1
ATOM 835 C CA . ALA A 1 106 ? -17.056 -0.081 18.600 1.00 81.50 106 ALA A CA 1
ATOM 836 C C . ALA A 1 106 ? -17.848 -1.385 18.801 1.00 81.50 106 ALA A C 1
ATOM 838 O O . ALA A 1 106 ? -19.011 -1.354 19.200 1.00 81.50 106 ALA A O 1
ATOM 839 N N . THR A 1 107 ? -17.203 -2.536 18.603 1.00 82.50 107 THR A N 1
ATOM 840 C CA . THR A 1 107 ? -17.829 -3.854 18.802 1.00 82.50 107 THR A CA 1
ATOM 841 C C . THR A 1 107 ? -18.247 -4.059 20.261 1.00 82.50 107 THR A C 1
ATOM 843 O O . THR A 1 107 ? -19.355 -4.516 20.539 1.00 82.50 107 THR A O 1
ATOM 846 N N . THR A 1 108 ? -17.396 -3.653 21.207 1.00 82.31 108 THR A N 1
ATOM 847 C CA . THR A 1 108 ? -17.680 -3.725 22.649 1.00 82.31 108 THR A CA 1
ATOM 848 C C . THR A 1 108 ? -18.857 -2.826 23.037 1.00 82.31 108 THR A C 1
ATOM 850 O O . THR A 1 108 ? -19.729 -3.239 23.807 1.00 82.31 108 THR A O 1
ATOM 853 N N . ALA A 1 109 ? -18.931 -1.617 22.474 1.00 78.62 109 ALA A N 1
ATOM 854 C CA . ALA A 1 109 ? -20.044 -0.699 22.700 1.00 78.62 109 ALA A CA 1
ATOM 855 C C . ALA A 1 109 ? -21.375 -1.280 22.191 1.00 78.62 109 ALA A C 1
ATOM 857 O O . ALA A 1 109 ? -22.371 -1.252 22.916 1.00 78.62 109 ALA A O 1
ATOM 858 N N . ILE A 1 110 ? -21.384 -1.881 20.994 1.00 80.69 110 ILE A N 1
ATOM 859 C CA . ILE A 1 110 ? -22.571 -2.540 20.419 1.00 80.69 110 ILE A CA 1
ATOM 860 C C . ILE A 1 110 ? -23.018 -3.729 21.283 1.00 80.69 110 ILE A C 1
ATOM 862 O O . ILE A 1 110 ? -24.208 -3.861 21.584 1.00 80.69 110 ILE A O 1
ATOM 866 N N . ALA A 1 111 ? -22.083 -4.573 21.730 1.00 78.69 111 ALA A N 1
ATOM 867 C CA . ALA A 1 111 ? -22.393 -5.704 22.604 1.00 78.69 111 ALA A CA 1
ATOM 868 C C . ALA A 1 111 ? -23.015 -5.237 23.933 1.00 78.69 111 ALA A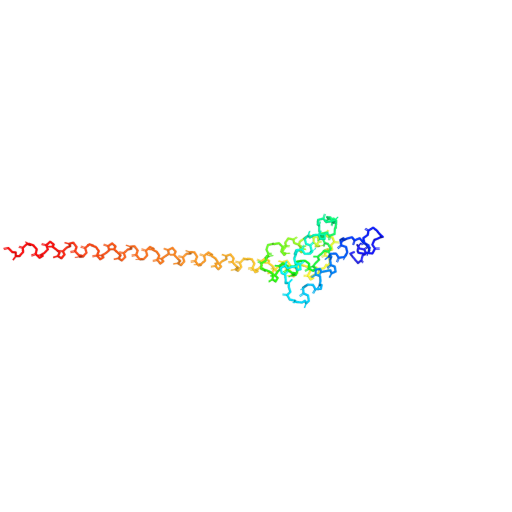 C 1
ATOM 870 O O . ALA A 1 111 ? -24.046 -5.760 24.358 1.00 78.69 111 ALA A O 1
ATOM 871 N N . THR A 1 112 ? -22.447 -4.193 24.545 1.00 77.38 112 THR A N 1
ATOM 872 C CA . THR A 1 112 ? -22.952 -3.613 25.800 1.00 77.38 112 THR A CA 1
ATOM 873 C C . THR A 1 112 ? -24.355 -3.023 25.627 1.00 77.38 112 THR A C 1
ATOM 875 O O . THR A 1 112 ? -25.239 -3.285 26.443 1.00 77.38 112 THR A O 1
ATOM 878 N N . ALA A 1 113 ? -24.596 -2.283 24.538 1.00 73.69 113 ALA A N 1
ATOM 879 C CA . ALA A 1 113 ? -25.910 -1.718 24.227 1.00 73.69 113 ALA A CA 1
ATOM 880 C C . ALA A 1 113 ? -26.977 -2.804 23.994 1.00 73.69 113 ALA A C 1
ATOM 882 O O . ALA A 1 113 ? -28.125 -2.658 24.423 1.00 73.69 113 ALA A O 1
ATOM 883 N N . THR A 1 114 ? -26.596 -3.920 23.367 1.00 77.38 114 THR A N 1
ATOM 884 C CA . THR A 1 114 ? -27.495 -5.060 23.128 1.00 77.38 114 THR A CA 1
ATOM 885 C C . THR A 1 114 ? -27.872 -5.748 24.440 1.00 77.38 114 THR A C 1
ATOM 887 O O . THR A 1 114 ? -29.057 -5.959 24.701 1.00 77.38 114 THR A O 1
ATOM 890 N N . ILE A 1 115 ? -26.888 -6.020 25.308 1.00 77.38 115 ILE A N 1
ATOM 891 C CA . ILE A 1 115 ? -27.122 -6.618 26.633 1.00 77.38 115 ILE A CA 1
ATOM 892 C C . ILE A 1 115 ? -28.039 -5.718 27.471 1.00 77.38 115 ILE A C 1
ATOM 894 O O . ILE A 1 115 ? -29.036 -6.195 28.018 1.00 77.38 115 ILE A O 1
ATOM 898 N N . ALA A 1 116 ? -27.759 -4.411 27.515 1.00 73.12 116 ALA A N 1
ATOM 899 C CA . ALA A 1 116 ? -28.591 -3.448 28.232 1.00 73.12 116 ALA A CA 1
ATOM 900 C C . ALA A 1 116 ? -30.045 -3.460 27.727 1.00 73.12 116 ALA A C 1
ATOM 902 O O . ALA A 1 116 ? -30.973 -3.562 28.528 1.00 73.12 116 ALA A O 1
ATOM 903 N N . SER A 1 117 ? -30.246 -3.461 26.405 1.00 73.31 117 SER A N 1
ATOM 904 C CA . SER A 1 117 ? -31.582 -3.493 25.794 1.00 73.31 117 SER A CA 1
ATOM 905 C C . SER A 1 117 ? -32.356 -4.768 26.153 1.00 73.31 117 SER A C 1
ATOM 907 O O . SER A 1 117 ? -33.532 -4.701 26.514 1.00 73.31 117 SER A O 1
ATOM 909 N N . THR A 1 118 ? -31.704 -5.937 26.131 1.00 68.44 118 THR A N 1
ATOM 910 C CA . THR A 1 118 ? -32.342 -7.203 26.537 1.00 68.44 118 THR A CA 1
ATOM 911 C C . THR A 1 118 ? -32.708 -7.241 28.021 1.00 68.44 118 THR A C 1
ATOM 913 O O . THR A 1 118 ? -33.785 -7.728 28.370 1.00 68.44 118 THR A O 1
ATOM 916 N N . ALA A 1 119 ? -31.870 -6.671 28.893 1.00 66.56 119 ALA A N 1
ATOM 917 C CA . ALA A 1 119 ? -32.159 -6.580 30.322 1.00 66.56 119 ALA A CA 1
ATOM 918 C C . ALA A 1 119 ? -33.381 -5.684 30.602 1.00 66.56 119 ALA A C 1
ATOM 920 O O . ALA A 1 119 ? -34.225 -6.029 31.430 1.00 66.56 119 ALA A O 1
ATOM 921 N N . THR A 1 120 ? -33.533 -4.572 29.876 1.00 72.00 120 THR A N 1
ATOM 922 C CA . THR A 1 120 ? -34.704 -3.688 29.997 1.00 72.00 120 THR A CA 1
ATOM 923 C C . THR A 1 120 ? -36.000 -4.360 29.530 1.00 72.00 120 THR A C 1
ATOM 925 O O . THR A 1 120 ? -37.034 -4.232 30.192 1.00 72.00 120 THR A O 1
ATOM 928 N N . ILE A 1 121 ? -35.961 -5.121 28.431 1.00 68.38 121 ILE A N 1
ATOM 929 C CA . ILE A 1 121 ? -37.124 -5.888 27.951 1.00 68.38 121 ILE A CA 1
ATOM 930 C C . ILE A 1 121 ? -37.533 -6.952 28.983 1.00 68.38 121 ILE A C 1
ATOM 932 O O . ILE A 1 121 ? -38.712 -7.078 29.309 1.00 68.38 121 ILE A O 1
ATOM 936 N N . ALA A 1 122 ? -36.570 -7.672 29.565 1.00 65.12 122 ALA A N 1
ATOM 937 C CA . ALA A 1 122 ? -36.854 -8.663 30.605 1.00 65.12 122 ALA A CA 1
ATOM 938 C C . ALA A 1 122 ? -37.479 -8.031 31.868 1.00 65.12 122 ALA A C 1
ATOM 940 O O . ALA A 1 122 ? -38.447 -8.561 32.425 1.00 65.12 122 ALA A O 1
ATOM 941 N N . ALA A 1 123 ? -36.974 -6.871 32.301 1.00 67.38 123 ALA A N 1
ATOM 942 C CA . ALA A 1 123 ? -37.509 -6.155 33.459 1.00 67.38 123 ALA A CA 1
ATOM 943 C C . ALA A 1 123 ? -38.952 -5.666 33.229 1.00 67.38 123 ALA A C 1
ATOM 945 O O . ALA A 1 123 ? -39.815 -5.847 34.086 1.00 67.38 123 ALA A O 1
ATOM 946 N N . THR A 1 124 ? -39.244 -5.096 32.057 1.00 67.69 124 THR A N 1
ATOM 947 C CA . THR A 1 124 ? -40.593 -4.605 31.716 1.00 67.69 124 THR A CA 1
ATOM 948 C C . THR A 1 124 ? -41.616 -5.734 31.572 1.00 67.69 124 THR A C 1
ATOM 950 O O . THR A 1 124 ? -42.736 -5.597 32.066 1.00 67.69 124 THR A O 1
ATOM 953 N N . ALA A 1 125 ? -41.229 -6.878 30.999 1.00 63.00 125 ALA A N 1
ATOM 954 C CA . ALA A 1 125 ? -42.086 -8.065 30.926 1.00 63.00 125 ALA A CA 1
ATOM 955 C C . ALA A 1 125 ? -42.453 -8.611 32.320 1.00 63.00 125 ALA A C 1
ATOM 957 O O . ALA A 1 125 ? -43.606 -8.971 32.577 1.00 63.00 125 ALA A O 1
ATOM 958 N N . THR A 1 126 ? -41.495 -8.616 33.250 1.00 70.25 126 THR A N 1
ATOM 959 C CA . THR A 1 126 ? -41.719 -9.077 34.630 1.00 70.25 126 THR A CA 1
ATOM 960 C C . THR A 1 126 ? -42.715 -8.169 35.363 1.00 70.25 126 THR A C 1
ATOM 962 O O . THR A 1 126 ? -43.674 -8.654 35.966 1.00 70.25 126 THR A O 1
ATOM 965 N N . THR A 1 127 ? -42.556 -6.848 35.246 1.00 65.50 127 THR A N 1
ATOM 966 C CA . THR A 1 127 ? -43.462 -5.859 35.855 1.00 65.50 127 THR A CA 1
ATOM 967 C C . THR A 1 127 ? -44.874 -5.920 35.272 1.00 65.50 127 THR A C 1
ATOM 969 O O . THR A 1 127 ? -45.853 -5.837 36.017 1.00 65.50 127 THR A O 1
ATOM 972 N N . ALA A 1 128 ? -45.006 -6.107 33.955 1.00 62.16 128 ALA A N 1
ATOM 973 C CA . ALA A 1 128 ? -46.309 -6.265 33.312 1.00 62.16 128 ALA A CA 1
ATOM 974 C C . ALA A 1 128 ? -47.053 -7.495 33.858 1.00 62.16 128 ALA A C 1
ATOM 976 O O . ALA A 1 128 ? -48.206 -7.385 34.269 1.00 62.16 128 ALA A O 1
ATOM 977 N N . THR A 1 129 ? -46.356 -8.630 33.970 1.00 69.00 129 THR A N 1
ATOM 978 C CA . THR A 1 129 ? -46.921 -9.882 34.500 1.00 69.00 129 THR A CA 1
ATOM 979 C C . THR A 1 129 ? -47.377 -9.731 35.957 1.00 69.00 129 THR A C 1
ATOM 981 O O . THR A 1 129 ? -48.485 -10.138 36.305 1.00 69.00 129 THR A O 1
ATOM 984 N N . ALA A 1 130 ? -46.571 -9.081 36.806 1.00 65.00 130 ALA A N 1
ATOM 985 C CA . ALA A 1 130 ? -46.928 -8.816 38.202 1.00 65.00 130 ALA A CA 1
ATOM 986 C C . ALA A 1 130 ? -48.169 -7.912 38.329 1.00 65.00 130 ALA A C 1
ATOM 988 O O . ALA A 1 130 ? -49.028 -8.143 39.180 1.00 65.00 130 ALA A O 1
ATOM 989 N N . THR A 1 131 ? -48.292 -6.918 37.447 1.00 67.56 131 THR A N 1
ATOM 990 C CA . THR A 1 131 ? -49.426 -5.984 37.437 1.00 67.56 131 THR A CA 1
ATOM 991 C C . THR A 1 131 ? -50.719 -6.680 36.996 1.00 67.56 131 THR A C 1
ATOM 993 O O . THR A 1 131 ? -51.774 -6.445 37.581 1.00 67.56 131 THR A O 1
ATOM 996 N N . THR A 1 132 ? -50.655 -7.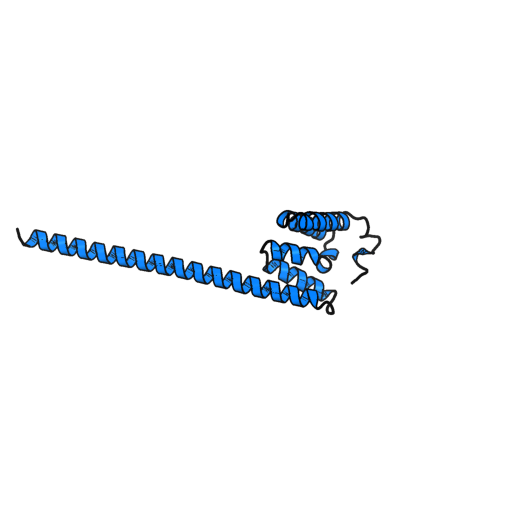588 36.014 1.00 66.44 132 THR A N 1
ATOM 997 C CA . THR A 1 132 ? -51.809 -8.397 35.580 1.00 66.44 132 THR A CA 1
ATOM 998 C C . THR A 1 132 ? -52.305 -9.342 36.681 1.00 66.44 132 THR A C 1
ATOM 1000 O O . THR A 1 132 ? -53.514 -9.477 36.879 1.00 66.44 132 THR A O 1
ATOM 1003 N N . ILE A 1 133 ? -51.392 -9.964 37.435 1.00 66.75 133 ILE A N 1
ATOM 1004 C CA . ILE A 1 133 ? -51.748 -10.830 38.572 1.00 66.75 133 ILE A CA 1
ATOM 1005 C C . ILE A 1 133 ? -52.398 -10.009 39.693 1.00 66.75 133 ILE A C 1
ATOM 1007 O O . ILE A 1 133 ? -53.434 -10.401 40.225 1.00 66.75 133 ILE A O 1
ATOM 1011 N N . ALA A 1 134 ? -51.840 -8.842 40.023 1.00 65.50 134 ALA A N 1
ATOM 1012 C CA . ALA A 1 134 ? -52.424 -7.965 41.034 1.00 65.50 134 ALA A CA 1
ATOM 1013 C C . ALA A 1 134 ? -53.835 -7.492 40.645 1.00 65.50 134 ALA A C 1
ATOM 1015 O O . ALA A 1 134 ? -54.724 -7.486 41.486 1.00 65.50 134 ALA A O 1
ATOM 1016 N N . ALA A 1 135 ? -54.071 -7.151 39.373 1.00 65.00 135 ALA A N 1
ATOM 1017 C CA . ALA A 1 135 ? -55.385 -6.709 38.902 1.00 65.00 135 ALA A CA 1
ATOM 1018 C C . ALA A 1 135 ? -56.460 -7.814 38.946 1.00 65.00 135 ALA A C 1
ATOM 1020 O O . ALA A 1 135 ? -57.630 -7.517 39.168 1.00 65.00 135 ALA A O 1
ATOM 1021 N N . THR A 1 136 ? -56.076 -9.079 38.758 1.00 67.81 136 THR A N 1
ATOM 1022 C CA . THR A 1 136 ? -57.007 -10.223 38.760 1.00 67.81 136 THR A CA 1
ATOM 1023 C C . THR A 1 136 ? -57.328 -10.749 40.160 1.00 67.81 136 THR A C 1
ATOM 1025 O O . THR A 1 136 ? -58.373 -11.362 40.339 1.00 67.81 136 THR A O 1
ATOM 1028 N N . ALA A 1 137 ? -56.489 -10.474 41.164 1.00 63.69 137 ALA A N 1
ATOM 1029 C CA . ALA A 1 137 ? -56.724 -10.874 42.555 1.00 63.69 137 ALA A CA 1
ATOM 1030 C C . ALA A 1 137 ? -57.723 -9.972 43.313 1.00 63.69 137 ALA A C 1
ATOM 1032 O O . ALA A 1 137 ? -58.179 -10.341 44.393 1.00 63.69 137 ALA A O 1
ATOM 1033 N N . THR A 1 138 ? -58.052 -8.795 42.774 1.00 64.25 138 THR A N 1
ATOM 1034 C CA . THR A 1 138 ? -58.932 -7.797 43.416 1.00 64.25 138 THR A CA 1
ATOM 1035 C C . THR A 1 138 ? -60.380 -7.819 42.908 1.00 64.25 138 THR A C 1
ATOM 1037 O O . THR A 1 138 ? -61.138 -6.906 43.235 1.00 64.25 138 THR A O 1
ATOM 1040 N N . THR A 1 139 ? -60.761 -8.818 42.103 1.00 49.78 139 THR A N 1
ATOM 1041 C CA . THR A 1 139 ? -62.116 -8.979 41.531 1.00 49.78 139 THR A CA 1
ATOM 1042 C C . THR A 1 139 ? -62.812 -10.179 42.154 1.00 49.78 139 THR A C 1
ATOM 1044 O O . THR A 1 139 ? -64.019 -10.061 42.454 1.00 49.78 139 THR A O 1
#